Protein AF-A0A1A7QKA2-F1 (afdb_monomer)

Secondary structure (DSSP, 8-state):
-----------------SS--GGGTSPPTT----TT-HHHHHHHHHHHTTTS-HHHHHHHHHHHGGGHHHHHTT--SGGGG--EEETTEEHHHHHHHHHHH---SHHIIIIIIS-GGGT--HHHHHHHHHHHHHHHTT-

Radius of gyration: 22.75 Å; Cα contacts (8 Å, |Δi|>4): 108; chains: 1; bounding box: 76×33×48 Å

Solvent-accessible surface area (backbone atoms only — not comparable to full-atom values): 8616 Å² total; per-residue (Å²): 140,79,90,80,88,80,86,76,78,81,72,83,79,76,81,88,63,96,62,80,71,57,73,86,75,50,76,57,86,91,56,94,62,58,94,86,38,58,68,60,34,54,51,46,23,52,63,51,37,64,63,44,55,70,80,50,33,46,59,45,34,71,80,45,41,51,47,37,35,65,51,49,58,85,44,73,46,73,79,60,43,76,47,73,65,55,92,52,47,32,46,43,56,51,53,48,36,48,78,76,64,66,47,87,48,56,61,39,43,23,61,74,67,68,52,50,56,84,77,61,53,71,73,42,51,55,53,48,34,52,50,52,54,59,51,62,76,74,112

pLDDT: mean 81.4, std 16.19, range [34.62, 95.25]

Structure (mmCIF, N/CA/C/O backbone):
data_AF-A0A1A7QKA2-F1
#
_entry.id   AF-A0A1A7QKA2-F1
#
loop_
_atom_site.group_PDB
_atom_site.id
_atom_site.type_symbol
_atom_site.label_atom_id
_atom_site.label_alt_id
_atom_site.label_comp_id
_atom_site.label_asym_id
_atom_site.label_entity_id
_atom_site.label_seq_id
_atom_site.pdbx_PDB_ins_code
_atom_site.Cartn_x
_atom_site.Cartn_y
_atom_site.Cartn_z
_atom_site.occupancy
_atom_site.B_iso_or_equiv
_atom_site.auth_seq_id
_atom_site.auth_comp_id
_atom_site.auth_asym_id
_atom_site.auth_atom_id
_atom_site.pdbx_PDB_model_num
ATOM 1 N N . MET A 1 1 ? 61.047 13.655 31.774 1.00 35.94 1 MET A N 1
ATOM 2 C CA . MET A 1 1 ? 61.406 13.695 30.338 1.00 35.94 1 MET A CA 1
ATOM 3 C C . MET A 1 1 ? 61.185 12.302 29.782 1.00 35.94 1 MET A C 1
ATOM 5 O O . MET A 1 1 ? 61.778 11.391 30.323 1.00 35.94 1 MET A O 1
ATOM 9 N N . GLY A 1 2 ? 60.347 12.007 28.804 1.00 35.66 2 GLY A N 1
ATOM 10 C CA . GLY A 1 2 ? 59.369 12.750 28.025 1.00 35.66 2 GLY A CA 1
ATOM 11 C C . GLY A 1 2 ? 58.506 11.682 27.342 1.00 35.66 2 GLY A C 1
ATOM 12 O O . GLY A 1 2 ? 59.000 10.602 27.023 1.00 35.66 2 GLY A O 1
ATOM 13 N N . ALA A 1 3 ? 57.214 11.955 27.211 1.00 39.16 3 ALA A N 1
ATOM 14 C CA . ALA A 1 3 ? 56.286 11.105 26.485 1.00 39.16 3 ALA A CA 1
ATOM 15 C C . ALA A 1 3 ? 56.592 11.142 24.983 1.00 39.16 3 ALA A C 1
ATOM 17 O O . ALA A 1 3 ? 56.916 12.205 24.457 1.00 39.16 3 ALA A O 1
ATOM 18 N N . VAL A 1 4 ? 56.375 10.024 24.292 1.00 39.41 4 VAL A N 1
ATOM 19 C CA . VAL A 1 4 ? 55.933 10.056 22.897 1.00 39.41 4 VAL A CA 1
ATOM 20 C C . VAL A 1 4 ? 54.822 9.022 22.757 1.00 39.41 4 VAL A C 1
ATOM 22 O O . VAL A 1 4 ? 55.036 7.825 22.920 1.00 39.41 4 VAL A O 1
ATOM 25 N N . PHE A 1 5 ? 53.613 9.539 22.566 1.00 39.97 5 PHE A N 1
ATOM 26 C CA . PHE A 1 5 ? 52.450 8.804 22.099 1.00 39.97 5 PHE A CA 1
ATOM 27 C C . PHE A 1 5 ? 52.722 8.325 20.672 1.00 39.97 5 PHE A C 1
ATOM 29 O O . PHE A 1 5 ? 53.122 9.141 19.844 1.00 39.97 5 PHE A O 1
ATOM 36 N N . ASP A 1 6 ? 52.424 7.063 20.373 1.00 34.62 6 ASP A N 1
ATOM 37 C CA . ASP A 1 6 ? 52.104 6.666 19.006 1.00 34.62 6 ASP A CA 1
ATOM 38 C C . ASP A 1 6 ? 50.737 5.975 18.999 1.00 34.62 6 ASP A C 1
ATOM 40 O O . ASP A 1 6 ? 50.497 4.975 19.680 1.00 34.62 6 ASP A O 1
ATOM 44 N N . LEU A 1 7 ? 49.804 6.624 18.312 1.00 39.56 7 LEU A N 1
ATOM 45 C CA . LEU A 1 7 ? 48.387 6.309 18.242 1.00 39.56 7 LEU A CA 1
ATOM 46 C C . LEU A 1 7 ? 48.169 5.423 17.012 1.00 39.56 7 LEU A C 1
ATOM 48 O O . LEU A 1 7 ? 47.825 5.913 15.939 1.00 39.56 7 LEU A O 1
ATOM 52 N N . ALA A 1 8 ? 48.331 4.111 17.164 1.00 37.84 8 ALA A N 1
ATOM 53 C CA . ALA A 1 8 ? 47.825 3.169 16.174 1.00 37.84 8 ALA A CA 1
ATOM 54 C C . ALA A 1 8 ? 46.328 2.943 16.434 1.00 37.84 8 ALA A C 1
ATOM 56 O O . ALA A 1 8 ? 45.929 2.239 17.361 1.00 37.84 8 ALA A O 1
ATOM 57 N N . VAL A 1 9 ? 45.498 3.589 15.613 1.00 41.94 9 VAL A N 1
ATOM 58 C CA . VAL A 1 9 ? 44.062 3.326 15.489 1.00 41.94 9 VAL A CA 1
ATOM 59 C C . VAL A 1 9 ? 43.861 1.823 15.295 1.00 41.94 9 VAL A C 1
ATOM 61 O O . VAL A 1 9 ? 44.283 1.260 14.285 1.00 41.94 9 VAL A O 1
ATOM 64 N N . ALA A 1 10 ? 43.214 1.175 16.265 1.00 40.59 10 ALA A N 1
ATOM 65 C CA . ALA A 1 10 ? 42.741 -0.194 16.140 1.00 40.59 10 ALA A CA 1
ATOM 66 C C . ALA A 1 10 ? 41.675 -0.243 15.033 1.00 40.59 10 ALA A C 1
ATOM 68 O O . ALA A 1 10 ? 40.491 -0.002 15.266 1.00 40.59 10 ALA A O 1
ATOM 69 N N . GLY A 1 11 ? 42.120 -0.494 13.802 1.00 36.41 11 GLY A N 1
ATOM 70 C CA . GLY A 1 11 ? 41.254 -0.847 12.689 1.00 36.41 11 GLY A CA 1
ATOM 71 C C . GLY A 1 11 ? 40.480 -2.107 13.054 1.00 36.41 11 GLY A C 1
ATOM 72 O O . GLY A 1 11 ? 41.075 -3.127 13.399 1.00 36.41 11 GLY A O 1
ATOM 73 N N . GLY A 1 12 ? 39.150 -2.008 13.021 1.00 37.31 12 GLY A N 1
ATOM 74 C CA . GLY A 1 12 ? 38.244 -3.121 13.265 1.00 37.31 12 GLY A CA 1
ATOM 75 C C . GLY A 1 12 ? 38.552 -4.270 12.313 1.00 37.31 12 GLY A C 1
ATOM 76 O O . GLY A 1 12 ? 38.291 -4.183 11.114 1.00 37.31 12 GLY A O 1
ATOM 77 N N . GLY A 1 13 ? 39.131 -5.337 12.859 1.00 38.38 13 GLY A N 1
ATOM 78 C CA . GLY A 1 13 ? 39.351 -6.583 12.146 1.00 38.38 13 GLY A CA 1
ATOM 79 C C . GLY A 1 13 ? 38.011 -7.180 11.734 1.00 38.38 13 GLY A C 1
ATOM 80 O O . GLY A 1 13 ? 37.228 -7.621 12.572 1.00 38.38 13 GLY A O 1
ATOM 81 N N . ILE A 1 14 ? 37.747 -7.180 10.431 1.00 55.25 14 ILE A N 1
ATOM 82 C CA . ILE A 1 14 ? 36.731 -8.020 9.800 1.00 55.25 14 ILE A CA 1
ATOM 83 C C . ILE A 1 14 ? 37.117 -9.485 10.032 1.00 55.25 14 ILE A C 1
ATOM 85 O O . ILE A 1 14 ? 38.186 -9.926 9.615 1.00 55.25 14 ILE A O 1
ATOM 89 N N . ASN A 1 15 ? 36.255 -10.223 10.732 1.00 54.12 15 ASN A N 1
ATOM 90 C CA . ASN A 1 15 ? 36.408 -11.658 10.953 1.00 54.12 15 ASN A CA 1
ATOM 91 C C . ASN A 1 15 ? 36.554 -12.385 9.606 1.00 54.12 15 ASN A C 1
ATOM 93 O O . ASN A 1 15 ? 35.619 -12.420 8.813 1.00 54.12 15 ASN A O 1
ATOM 97 N N . THR A 1 16 ? 37.706 -13.007 9.363 1.00 50.88 16 THR A N 1
ATOM 98 C CA . THR A 1 16 ? 37.974 -13.896 8.218 1.00 50.88 16 THR A CA 1
ATOM 99 C C . THR A 1 16 ? 37.557 -15.345 8.511 1.00 50.88 16 THR A C 1
ATOM 101 O O . THR A 1 16 ? 38.227 -16.299 8.119 1.00 50.88 16 THR A O 1
ATOM 104 N N . GLY A 1 17 ? 36.436 -15.518 9.220 1.00 52.72 17 GLY A N 1
ATOM 105 C CA . GLY A 1 17 ? 35.832 -16.819 9.502 1.00 52.72 17 GLY A CA 1
ATOM 106 C C . GLY A 1 17 ? 34.997 -17.298 8.318 1.00 52.72 17 GLY A C 1
ATOM 107 O O . GLY A 1 17 ? 34.166 -16.569 7.791 1.00 52.72 17 GLY A O 1
ATOM 108 N N . THR A 1 18 ? 35.249 -18.523 7.880 1.00 59.47 18 THR A N 1
ATOM 109 C CA . THR A 1 18 ? 34.747 -19.164 6.660 1.00 59.47 18 THR A CA 1
ATOM 110 C C . THR A 1 18 ? 33.276 -19.603 6.765 1.00 59.47 18 THR A C 1
ATOM 112 O O . THR A 1 18 ? 32.947 -20.755 6.515 1.00 59.47 18 THR A O 1
ATOM 115 N N . GLU A 1 19 ? 32.37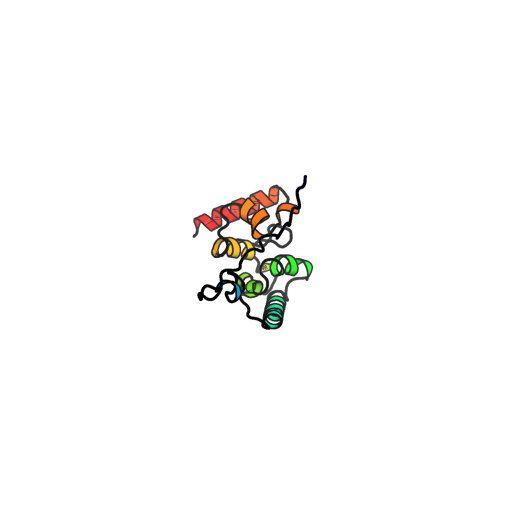3 -18.687 7.103 1.00 59.81 19 GLU A N 1
ATOM 116 C CA . GLU A 1 19 ? 30.938 -18.814 6.830 1.00 59.81 19 GLU A CA 1
ATOM 117 C C . GLU A 1 19 ? 30.565 -17.672 5.887 1.00 59.81 19 GLU A C 1
ATOM 119 O O . GLU A 1 19 ? 30.767 -16.501 6.196 1.00 59.81 19 GLU A O 1
ATOM 124 N N . CYS A 1 20 ? 30.111 -18.014 4.679 1.00 60.81 20 CYS A N 1
ATOM 125 C CA . CYS A 1 20 ? 29.752 -17.024 3.666 1.00 60.81 20 CYS A CA 1
ATOM 126 C C . CYS A 1 20 ? 28.766 -16.002 4.257 1.00 60.81 20 CYS A C 1
ATOM 128 O O . CYS A 1 20 ? 27.735 -16.406 4.793 1.00 60.81 20 CYS A O 1
ATOM 130 N N . ASP A 1 21 ? 29.054 -14.699 4.124 1.00 80.06 21 ASP A N 1
ATOM 131 C CA . ASP A 1 21 ? 28.110 -13.616 4.434 1.00 80.06 21 ASP A CA 1
ATOM 132 C C . ASP A 1 21 ? 26.870 -13.762 3.544 1.00 80.06 21 ASP A C 1
ATOM 134 O O . ASP A 1 21 ? 26.800 -13.276 2.411 1.00 80.06 21 ASP A O 1
ATOM 138 N N . TRP A 1 22 ? 25.901 -14.521 4.046 1.00 83.00 22 TRP A N 1
ATOM 139 C CA . TRP A 1 22 ? 24.720 -14.919 3.300 1.00 83.00 22 TRP A CA 1
ATOM 140 C C . TRP A 1 22 ? 23.827 -13.715 2.992 1.00 83.00 22 TRP A C 1
ATOM 142 O O . TRP A 1 22 ? 23.135 -13.721 1.976 1.00 83.00 22 TRP A O 1
ATOM 152 N N . THR A 1 23 ? 23.873 -12.660 3.816 1.00 86.94 23 THR A N 1
ATOM 153 C CA . THR A 1 23 ? 23.038 -11.466 3.634 1.00 86.94 23 THR A CA 1
ATOM 154 C C . THR A 1 23 ? 23.470 -10.622 2.441 1.00 86.94 23 THR A C 1
ATOM 156 O O . THR A 1 23 ? 22.615 -10.036 1.780 1.00 86.94 23 THR A O 1
ATOM 159 N N . GLY A 1 24 ? 24.761 -10.639 2.089 1.00 82.75 24 GLY A N 1
ATOM 160 C CA . GLY A 1 24 ? 25.269 -9.998 0.873 1.00 82.75 24 GLY A CA 1
ATOM 161 C C . GLY A 1 24 ? 24.733 -10.619 -0.426 1.00 82.75 24 GLY A C 1
ATOM 162 O O . GLY A 1 24 ? 24.684 -9.949 -1.459 1.00 82.75 24 GLY A O 1
ATOM 163 N N . TRP A 1 25 ? 24.291 -11.879 -0.373 1.00 78.06 25 TRP A N 1
ATOM 164 C CA . TRP A 1 25 ? 23.764 -12.631 -1.519 1.00 78.06 25 TRP A CA 1
ATOM 165 C C . TRP A 1 25 ? 22.259 -12.910 -1.431 1.00 78.06 25 TRP A C 1
ATOM 167 O O . TRP A 1 25 ? 21.634 -13.265 -2.435 1.00 78.06 25 TRP A O 1
ATOM 177 N N . ALA A 1 26 ? 21.661 -12.735 -0.253 1.00 82.56 26 ALA A N 1
ATOM 178 C CA . ALA A 1 26 ? 20.235 -12.897 -0.037 1.00 82.56 26 ALA A CA 1
ATOM 179 C C . ALA A 1 26 ? 19.439 -11.777 -0.713 1.00 82.56 26 ALA A C 1
ATOM 181 O O . ALA A 1 26 ? 19.825 -10.607 -0.736 1.00 82.56 26 ALA A O 1
ATOM 182 N N . ARG A 1 27 ? 18.262 -12.128 -1.233 1.00 82.12 27 ARG A N 1
ATOM 183 C CA . ARG A 1 27 ? 17.275 -11.122 -1.631 1.00 82.12 27 ARG A CA 1
ATOM 184 C C . ARG A 1 27 ? 16.528 -10.660 -0.392 1.00 82.12 27 ARG A C 1
ATOM 186 O O . ARG A 1 27 ? 16.096 -11.482 0.413 1.00 82.12 27 ARG A O 1
ATOM 193 N N . LEU A 1 28 ? 16.338 -9.348 -0.278 1.00 82.44 28 LEU A N 1
ATOM 194 C CA . LEU A 1 28 ? 15.446 -8.804 0.735 1.00 82.44 28 LEU A CA 1
ATOM 195 C C . LEU A 1 28 ? 14.040 -9.372 0.548 1.00 82.44 28 LEU A C 1
ATOM 197 O O . LEU A 1 28 ? 13.570 -9.567 -0.580 1.00 82.44 28 LEU A O 1
ATOM 201 N N . VAL A 1 29 ? 13.364 -9.588 1.677 1.00 76.56 29 VAL A N 1
ATOM 202 C CA . VAL A 1 29 ? 11.935 -9.879 1.671 1.00 76.56 29 VAL A CA 1
ATOM 203 C C . VAL A 1 29 ? 11.223 -8.768 0.911 1.00 76.56 29 VAL A C 1
ATOM 205 O O . VAL A 1 29 ? 11.629 -7.605 0.918 1.00 76.56 29 VAL A O 1
ATOM 208 N N . ASP A 1 30 ? 10.199 -9.155 0.175 1.00 69.75 30 ASP A N 1
ATOM 209 C CA . ASP A 1 30 ? 9.490 -8.275 -0.729 1.00 69.75 30 ASP A CA 1
ATOM 210 C C . ASP A 1 30 ? 10.293 -7.719 -1.931 1.00 69.75 30 ASP A C 1
ATOM 212 O O . ASP A 1 30 ? 9.776 -6.896 -2.685 1.00 69.75 30 ASP A O 1
ATOM 216 N N . VAL A 1 31 ? 11.482 -8.227 -2.260 1.00 77.94 31 VAL A N 1
ATOM 217 C CA . VAL A 1 31 ? 12.129 -7.935 -3.556 1.00 77.94 31 VAL A CA 1
ATOM 218 C C . VAL A 1 31 ? 11.881 -9.082 -4.535 1.00 77.94 31 VAL A C 1
ATOM 220 O O . VAL A 1 31 ? 12.601 -10.075 -4.570 1.00 77.94 31 VAL A O 1
ATOM 223 N N . ASP A 1 32 ? 10.840 -8.935 -5.359 1.00 73.25 32 ASP A N 1
ATOM 224 C CA . ASP A 1 32 ? 10.416 -9.952 -6.337 1.00 73.25 32 ASP A CA 1
ATOM 225 C C . ASP A 1 32 ? 11.127 -9.819 -7.699 1.00 73.25 32 ASP A C 1
ATOM 227 O O . ASP A 1 32 ? 10.542 -10.051 -8.754 1.00 73.25 32 ASP A O 1
ATOM 231 N N . PHE A 1 33 ? 12.380 -9.368 -7.728 1.00 77.56 33 PHE A N 1
ATOM 232 C CA . PHE A 1 33 ? 13.155 -9.365 -8.968 1.00 77.56 33 PHE A CA 1
ATOM 233 C C . PHE A 1 33 ? 14.648 -9.524 -8.730 1.00 77.56 33 PHE A C 1
ATOM 235 O O . PHE A 1 33 ? 15.215 -8.992 -7.777 1.00 77.56 33 PHE A O 1
ATOM 242 N N . GLY A 1 34 ? 15.280 -10.279 -9.623 1.00 80.06 34 GLY A N 1
ATOM 243 C CA . GLY A 1 34 ? 16.722 -10.449 -9.680 1.00 80.06 34 GLY A CA 1
ATOM 244 C C . GLY A 1 34 ? 17.448 -9.251 -10.288 1.00 80.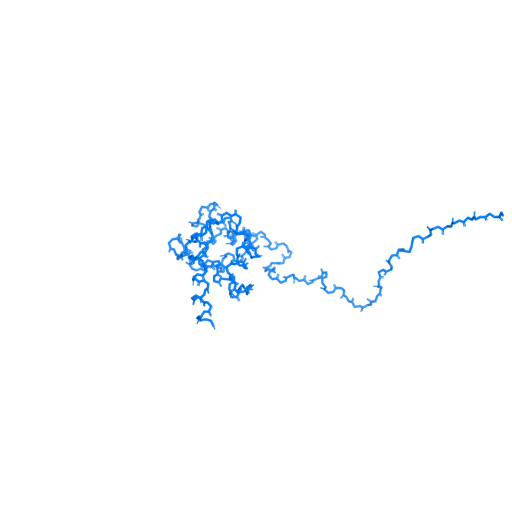06 34 GLY A C 1
ATOM 245 O O . GLY A 1 34 ? 16.856 -8.303 -10.818 1.00 80.06 34 GLY A O 1
ATOM 246 N N . ARG A 1 35 ? 18.781 -9.311 -10.247 1.00 79.94 35 ARG A N 1
ATOM 247 C CA . ARG A 1 35 ? 19.641 -8.339 -10.927 1.00 79.94 35 ARG A CA 1
ATOM 248 C C . ARG A 1 35 ? 19.311 -8.344 -12.427 1.00 79.94 35 ARG A C 1
ATOM 250 O O . ARG A 1 35 ? 19.329 -9.390 -13.061 1.00 79.94 35 ARG A O 1
ATOM 257 N N . GLY A 1 36 ? 18.995 -7.175 -12.983 1.00 84.56 36 GLY A N 1
ATOM 258 C CA . GLY A 1 36 ? 18.639 -7.017 -14.401 1.00 84.56 36 GLY A CA 1
ATOM 259 C C . GLY A 1 36 ? 17.158 -7.236 -14.745 1.00 84.56 36 GLY A C 1
ATOM 260 O O . GLY A 1 36 ? 16.742 -6.875 -15.841 1.00 84.56 36 GLY A O 1
ATOM 261 N N . GLU A 1 37 ? 16.328 -7.730 -13.822 1.00 87.38 37 GLU A N 1
ATOM 262 C CA . GLU A 1 37 ? 14.891 -7.956 -14.068 1.00 87.38 37 GLU A CA 1
ATOM 263 C C . GLU A 1 37 ? 14.023 -6.704 -13.829 1.00 87.38 37 GLU A C 1
ATOM 265 O O . GLU A 1 37 ? 12.851 -6.665 -14.217 1.00 87.38 37 GLU A O 1
ATOM 270 N N . ALA A 1 38 ? 14.588 -5.648 -13.232 1.00 85.38 38 ALA A N 1
ATOM 271 C CA . ALA A 1 38 ? 13.875 -4.404 -12.926 1.00 85.38 38 ALA A CA 1
ATOM 272 C C . ALA A 1 38 ? 13.134 -3.785 -14.138 1.00 85.38 38 ALA A C 1
ATOM 274 O O . ALA A 1 38 ? 11.974 -3.393 -13.974 1.00 85.38 38 ALA A O 1
ATOM 275 N N . PRO A 1 39 ? 13.698 -3.741 -15.367 1.00 89.69 39 PRO A N 1
ATOM 276 C CA . PRO A 1 39 ? 12.979 -3.236 -16.540 1.00 89.69 39 PRO A CA 1
ATOM 277 C C . PRO A 1 39 ? 11.752 -4.081 -16.913 1.00 89.69 39 PRO A C 1
ATOM 279 O O . PRO A 1 39 ? 10.719 -3.535 -17.312 1.00 89.69 39 PRO A O 1
ATOM 282 N N . ILE A 1 40 ? 11.835 -5.407 -16.754 1.00 88.44 40 ILE A N 1
ATOM 283 C CA . ILE A 1 40 ? 10.729 -6.336 -17.032 1.00 88.44 40 ILE A CA 1
ATOM 284 C C . ILE A 1 40 ? 9.588 -6.068 -16.051 1.00 88.44 40 ILE A C 1
ATOM 286 O O . ILE A 1 40 ? 8.440 -5.876 -16.464 1.00 88.44 40 ILE A O 1
ATOM 290 N N . LYS A 1 41 ? 9.908 -5.970 -14.758 1.00 88.75 41 LYS A N 1
ATOM 291 C CA . LYS A 1 41 ? 8.921 -5.666 -13.720 1.00 88.75 41 LYS A CA 1
ATOM 292 C C . LYS A 1 41 ? 8.314 -4.272 -13.880 1.00 88.75 41 LYS A C 1
ATOM 294 O O . LYS A 1 41 ? 7.099 -4.133 -13.784 1.00 88.75 41 LYS A O 1
ATOM 299 N N . ALA A 1 42 ? 9.108 -3.258 -14.225 1.00 88.00 42 ALA A N 1
ATOM 300 C CA . ALA A 1 42 ? 8.593 -1.919 -14.510 1.00 88.00 42 ALA A CA 1
ATOM 301 C C . ALA A 1 42 ? 7.597 -1.924 -15.684 1.00 88.00 42 ALA A C 1
ATOM 303 O O . ALA A 1 42 ? 6.565 -1.247 -15.636 1.00 88.00 42 ALA A O 1
ATOM 304 N N . ARG A 1 43 ? 7.860 -2.720 -16.731 1.00 90.06 43 ARG A N 1
ATOM 305 C CA . ARG A 1 43 ? 6.924 -2.902 -17.849 1.00 90.06 43 ARG A CA 1
ATOM 306 C C . ARG A 1 43 ? 5.644 -3.611 -17.407 1.00 90.06 43 ARG A C 1
ATOM 308 O O . ARG A 1 43 ? 4.572 -3.228 -17.871 1.00 90.06 43 ARG A O 1
ATOM 315 N N . ALA A 1 44 ? 5.737 -4.605 -16.526 1.00 89.12 44 ALA A N 1
ATOM 316 C CA . ALA A 1 44 ? 4.572 -5.280 -15.958 1.00 89.12 44 ALA A CA 1
ATOM 317 C C . ALA A 1 44 ? 3.695 -4.308 -15.148 1.00 89.12 44 ALA A C 1
ATOM 319 O O . ALA A 1 44 ? 2.499 -4.213 -15.427 1.00 89.12 44 ALA A O 1
ATOM 320 N N . SER A 1 45 ? 4.284 -3.504 -14.254 1.00 91.12 45 SER A N 1
ATOM 321 C CA . SER A 1 45 ? 3.553 -2.481 -13.489 1.00 91.12 45 SER A CA 1
ATOM 322 C C . SER A 1 45 ? 2.847 -1.485 -14.405 1.00 91.12 45 SER A C 1
ATOM 324 O O . SER A 1 45 ? 1.662 -1.231 -14.224 1.00 91.12 45 SER A O 1
ATOM 326 N N . ARG A 1 46 ? 3.530 -0.979 -15.446 1.00 90.94 46 ARG A N 1
ATOM 327 C CA . ARG A 1 46 ? 2.922 -0.064 -16.432 1.00 90.94 46 ARG A CA 1
ATOM 328 C C . ARG A 1 46 ? 1.754 -0.695 -17.191 1.00 90.94 46 ARG A C 1
ATOM 330 O O . ARG A 1 46 ? 0.780 -0.013 -17.486 1.00 90.94 46 ARG A O 1
ATOM 337 N N . ARG A 1 47 ? 1.839 -1.985 -17.536 1.00 91.81 47 ARG A N 1
ATOM 338 C CA . ARG A 1 47 ? 0.736 -2.697 -18.205 1.00 91.81 47 ARG A CA 1
ATOM 339 C C . ARG A 1 47 ? -0.463 -2.871 -17.278 1.00 91.81 47 ARG A C 1
ATOM 341 O O . ARG A 1 47 ? -1.591 -2.701 -17.739 1.00 91.81 47 ARG A O 1
ATOM 348 N N . ALA A 1 48 ? -0.220 -3.198 -16.010 1.00 91.50 48 ALA A N 1
ATOM 349 C CA . ALA A 1 48 ? -1.266 -3.368 -15.007 1.00 91.50 48 ALA A CA 1
ATOM 350 C C . ALA A 1 48 ? -1.989 -2.048 -14.713 1.00 91.50 48 ALA A C 1
ATOM 352 O O . ALA A 1 48 ? -3.207 -2.034 -14.613 1.00 91.50 48 ALA A O 1
ATOM 353 N N . THR A 1 49 ? -1.267 -0.927 -14.667 1.00 92.69 49 THR A N 1
ATOM 354 C CA . THR A 1 49 ? -1.837 0.394 -14.367 1.00 92.69 49 THR A CA 1
ATOM 355 C C . THR A 1 49 ? -2.274 1.188 -15.595 1.00 92.69 49 THR A C 1
ATOM 357 O O . THR A 1 49 ? -2.611 2.358 -15.458 1.00 92.69 49 THR A O 1
ATOM 360 N N . ARG A 1 50 ? -2.307 0.602 -16.801 1.00 94.06 50 ARG A N 1
ATOM 361 C CA . ARG A 1 50 ? -2.585 1.351 -18.048 1.00 94.06 50 ARG A CA 1
ATOM 362 C C . ARG A 1 50 ? -3.935 2.073 -18.080 1.00 94.06 50 ARG A C 1
ATOM 364 O O . ARG A 1 50 ? -4.118 2.979 -18.882 1.00 94.06 50 ARG A O 1
ATOM 371 N N . PHE A 1 51 ? -4.885 1.632 -17.258 1.00 91.69 51 PHE A N 1
ATOM 372 C CA . PHE A 1 51 ? -6.210 2.239 -17.130 1.00 91.69 51 PHE A CA 1
ATOM 373 C C . PHE A 1 51 ? -6.253 3.384 -16.104 1.00 91.69 51 PHE A C 1
ATO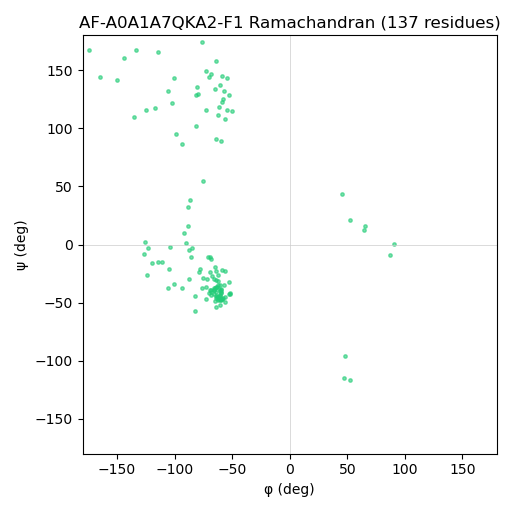M 375 O O . PHE A 1 51 ? -7.285 4.032 -15.939 1.00 91.69 51 PHE A O 1
ATOM 382 N N . LEU A 1 52 ? -5.146 3.626 -15.398 1.00 90.69 52 LEU A N 1
ATOM 383 C CA . LEU A 1 52 ? -4.975 4.709 -14.441 1.00 90.69 52 LEU A CA 1
ATOM 384 C C . LEU A 1 52 ? -4.188 5.853 -15.077 1.00 90.69 52 LEU A C 1
ATOM 386 O O . LEU A 1 52 ? -3.227 5.642 -15.817 1.00 90.69 52 LEU A O 1
ATOM 390 N N . SER A 1 53 ? -4.561 7.086 -14.731 1.00 89.81 53 SER A N 1
ATOM 391 C CA . SER A 1 53 ? -3.704 8.236 -15.004 1.00 89.81 53 SER A CA 1
ATOM 392 C C . SER A 1 53 ? -2.398 8.115 -14.217 1.00 89.81 53 SER A C 1
ATOM 394 O O . SER A 1 53 ? -2.341 7.459 -13.173 1.00 89.81 53 SER A O 1
ATOM 396 N N . PHE A 1 54 ? -1.349 8.796 -14.677 1.00 88.00 54 PHE A N 1
ATOM 397 C CA . PHE A 1 54 ? -0.049 8.795 -14.003 1.00 88.00 54 PHE A CA 1
ATOM 398 C C . PHE A 1 54 ? -0.153 9.159 -12.512 1.00 88.00 54 PHE A C 1
ATOM 400 O O . PHE A 1 54 ? 0.429 8.475 -11.672 1.00 88.00 54 PHE A O 1
ATOM 407 N N . ALA A 1 55 ? -0.964 10.173 -12.190 1.00 86.69 55 ALA A N 1
ATOM 408 C CA . ALA A 1 55 ? -1.204 10.627 -10.822 1.00 86.69 55 ALA A CA 1
ATOM 409 C C . ALA A 1 55 ? -1.856 9.558 -9.926 1.00 86.69 55 ALA A C 1
ATOM 411 O O . ALA A 1 55 ? -1.569 9.511 -8.739 1.00 86.69 55 ALA A O 1
ATOM 412 N N . LYS A 1 56 ? -2.694 8.671 -10.483 1.00 86.12 56 LYS A N 1
ATOM 413 C CA . LYS A 1 56 ? -3.326 7.565 -9.740 1.00 86.12 56 LYS A CA 1
ATOM 414 C C . LYS A 1 56 ? -2.460 6.307 -9.695 1.00 86.12 56 LYS A C 1
ATOM 416 O O . LYS A 1 56 ? -2.537 5.536 -8.749 1.00 86.12 56 LYS A O 1
ATOM 421 N N . ALA A 1 57 ? -1.632 6.090 -10.713 1.00 90.00 57 ALA A N 1
ATOM 422 C CA . ALA A 1 57 ? -0.740 4.940 -10.779 1.00 90.00 57 ALA A CA 1
ATOM 423 C C . ALA A 1 57 ? 0.484 5.094 -9.862 1.00 90.00 57 ALA A C 1
ATOM 425 O O . ALA A 1 57 ? 0.941 4.114 -9.279 1.00 90.00 57 ALA A O 1
ATOM 426 N N . GLN A 1 58 ? 1.037 6.306 -9.738 1.00 89.06 58 GLN A N 1
ATOM 427 C CA . GLN A 1 58 ? 2.256 6.546 -8.960 1.00 89.06 58 GLN A CA 1
ATOM 428 C C . GLN A 1 58 ? 2.153 6.143 -7.481 1.00 89.06 58 GLN A C 1
ATOM 430 O O . GLN A 1 58 ? 3.076 5.466 -7.018 1.00 89.06 58 GLN A O 1
ATOM 435 N N . PRO A 1 59 ? 1.085 6.513 -6.749 1.00 86.44 59 PRO A N 1
ATOM 436 C CA . PRO A 1 59 ? 0.953 6.170 -5.337 1.00 86.44 59 PRO A CA 1
ATOM 437 C C . PRO A 1 59 ? 0.890 4.659 -5.082 1.00 86.44 59 PRO A C 1
ATOM 439 O O . PRO A 1 59 ? 1.351 4.213 -4.042 1.00 86.44 59 PRO A O 1
ATOM 442 N N . LEU A 1 60 ? 0.432 3.864 -6.058 1.00 87.81 60 LEU A N 1
ATOM 443 C CA . LEU A 1 60 ? 0.456 2.397 -6.005 1.00 87.81 60 LEU A CA 1
ATOM 444 C C . LEU A 1 60 ? 1.827 1.824 -6.405 1.00 87.81 60 LEU A C 1
ATOM 446 O O . LEU A 1 60 ? 2.354 0.916 -5.765 1.00 87.81 60 LEU A O 1
ATOM 450 N N . ILE A 1 61 ? 2.437 2.347 -7.474 1.00 89.31 61 ILE A N 1
ATOM 451 C CA . ILE A 1 61 ? 3.708 1.826 -8.011 1.00 89.31 61 ILE A CA 1
ATOM 452 C C . ILE A 1 61 ? 4.877 2.087 -7.067 1.00 89.31 61 ILE A C 1
ATOM 454 O O . ILE A 1 61 ? 5.748 1.232 -6.945 1.00 89.31 61 ILE A O 1
ATOM 458 N N . ARG A 1 62 ? 4.938 3.244 -6.408 1.00 86.62 62 ARG A N 1
ATOM 459 C CA . ARG A 1 62 ? 6.072 3.597 -5.541 1.00 86.62 62 ARG A CA 1
ATOM 460 C C . ARG A 1 62 ? 6.281 2.617 -4.373 1.00 86.62 62 ARG A C 1
ATOM 462 O O . ARG A 1 62 ? 7.404 2.136 -4.243 1.00 86.62 62 ARG A O 1
ATOM 469 N N . PRO A 1 63 ? 5.264 2.292 -3.554 1.00 84.25 63 PRO A N 1
ATOM 470 C CA . PRO A 1 63 ? 5.436 1.385 -2.419 1.00 84.25 63 PRO A CA 1
ATOM 471 C C . PRO A 1 63 ? 5.454 -0.102 -2.800 1.00 84.25 63 PRO A C 1
ATOM 473 O O . PRO A 1 63 ? 5.998 -0.905 -2.044 1.00 84.25 63 PRO A O 1
ATOM 476 N N . HIS A 1 64 ? 4.869 -0.492 -3.939 1.00 86.31 64 HIS A N 1
ATOM 477 C CA . HIS A 1 64 ? 4.692 -1.914 -4.290 1.00 86.31 64 HIS A CA 1
ATOM 478 C C . HIS A 1 64 ? 5.487 -2.373 -5.514 1.00 86.31 64 HIS A C 1
ATOM 480 O O . HIS A 1 64 ? 5.631 -3.574 -5.752 1.00 86.31 64 HIS A O 1
ATOM 486 N N . GLY A 1 65 ? 6.005 -1.440 -6.310 1.00 87.19 65 GLY A N 1
ATOM 487 C CA . GLY A 1 65 ? 6.793 -1.710 -7.506 1.00 87.19 65 GLY A CA 1
ATOM 488 C C . GLY A 1 65 ? 6.086 -2.666 -8.466 1.00 87.19 65 GLY A C 1
ATOM 489 O O . GLY A 1 65 ? 5.018 -2.377 -9.011 1.00 87.19 65 GLY A O 1
ATOM 490 N N . ALA A 1 66 ? 6.701 -3.829 -8.673 1.00 85.94 66 ALA A N 1
ATOM 491 C CA . ALA A 1 66 ? 6.200 -4.888 -9.544 1.00 85.94 66 ALA A CA 1
ATOM 492 C C . ALA A 1 66 ? 4.871 -5.499 -9.082 1.00 85.94 66 ALA A C 1
ATOM 494 O O . ALA A 1 66 ? 4.060 -5.935 -9.903 1.00 85.94 66 ALA A O 1
ATOM 495 N N . ARG A 1 67 ? 4.643 -5.525 -7.764 1.00 89.12 67 ARG A N 1
ATOM 496 C CA . ARG A 1 67 ? 3.484 -6.186 -7.161 1.00 89.12 67 ARG A CA 1
ATOM 497 C C . ARG A 1 67 ? 2.178 -5.477 -7.425 1.00 89.12 67 ARG A C 1
ATOM 499 O O . ARG A 1 67 ? 1.137 -6.080 -7.222 1.00 89.12 67 ARG A O 1
ATOM 506 N N . VAL A 1 68 ? 2.202 -4.260 -7.960 1.00 91.38 68 VAL A N 1
ATOM 507 C CA . VAL A 1 68 ? 0.980 -3.591 -8.416 1.00 91.38 68 VAL A CA 1
ATOM 508 C C . VAL A 1 68 ? 0.180 -4.464 -9.386 1.00 91.38 68 VAL A C 1
ATOM 510 O O . VAL A 1 68 ? -1.043 -4.428 -9.358 1.00 91.38 68 VAL A O 1
ATOM 513 N N . ALA A 1 69 ? 0.834 -5.305 -10.194 1.00 89.56 69 ALA A N 1
ATOM 514 C CA . ALA A 1 69 ? 0.122 -6.266 -11.037 1.00 89.56 69 ALA A CA 1
ATOM 515 C C . ALA A 1 69 ? -0.678 -7.305 -10.228 1.00 89.56 69 ALA A C 1
ATOM 517 O O . ALA A 1 69 ? -1.777 -7.671 -10.633 1.00 89.56 69 ALA A O 1
ATOM 518 N N . VAL A 1 70 ? -0.146 -7.746 -9.085 1.00 89.81 70 VAL A N 1
ATOM 519 C CA . VAL A 1 70 ? -0.817 -8.665 -8.153 1.00 89.81 70 VAL A CA 1
ATOM 520 C C . VAL A 1 70 ? -1.931 -7.938 -7.403 1.00 89.81 70 VAL A C 1
ATOM 522 O O . VAL A 1 70 ? -3.052 -8.427 -7.369 1.00 89.81 70 VAL A O 1
ATOM 525 N N . ILE A 1 71 ? -1.642 -6.742 -6.882 1.00 91.25 71 ILE A N 1
ATOM 526 C CA . ILE A 1 71 ? -2.586 -5.908 -6.123 1.00 91.25 71 ILE A CA 1
ATOM 527 C C . ILE A 1 71 ? -3.819 -5.571 -6.960 1.00 91.25 71 ILE A C 1
ATOM 529 O O . ILE A 1 71 ? -4.941 -5.709 -6.493 1.00 91.25 71 ILE A O 1
ATOM 533 N N . LEU A 1 72 ? -3.625 -5.147 -8.212 1.00 91.00 72 LEU A N 1
ATOM 534 C CA . LEU A 1 72 ? -4.737 -4.790 -9.095 1.00 91.00 72 LEU A CA 1
ATOM 535 C C . LEU A 1 72 ? -5.446 -6.013 -9.686 1.00 91.00 72 LEU A C 1
ATOM 537 O O . LEU A 1 72 ? -6.577 -5.889 -10.148 1.00 91.00 72 LEU A O 1
ATOM 541 N N . GLY A 1 73 ? -4.793 -7.178 -9.716 1.00 89.38 73 GLY A N 1
ATOM 542 C CA . GLY A 1 73 ? -5.352 -8.424 -10.233 1.00 89.38 73 GLY A CA 1
ATOM 543 C C . GLY A 1 73 ? -6.053 -8.268 -11.591 1.00 89.38 73 GLY A C 1
ATOM 544 O O . GLY A 1 73 ? -5.443 -7.964 -12.626 1.00 89.38 73 GLY A O 1
ATOM 545 N N . GLN A 1 74 ? -7.367 -8.498 -11.599 1.00 88.69 74 GLN A N 1
ATOM 546 C CA . GLN A 1 74 ? -8.197 -8.422 -12.804 1.00 88.69 74 GLN A CA 1
ATOM 547 C C . GLN A 1 74 ? -8.801 -7.039 -13.068 1.00 88.69 74 GLN A C 1
ATOM 549 O O . GLN A 1 74 ? -9.469 -6.888 -14.086 1.00 88.69 74 GLN A O 1
ATOM 554 N N . ALA A 1 75 ? -8.529 -6.022 -12.244 1.00 90.31 75 ALA A N 1
ATOM 555 C CA . ALA A 1 75 ? -9.008 -4.665 -12.487 1.00 90.31 75 ALA A CA 1
ATOM 556 C C . ALA A 1 75 ? -8.541 -4.157 -13.862 1.00 90.31 75 ALA A C 1
ATOM 558 O O . ALA A 1 75 ? -7.371 -4.303 -14.248 1.00 90.31 75 ALA A O 1
ATOM 559 N N . ARG A 1 76 ? -9.470 -3.592 -14.635 1.00 89.75 76 ARG A N 1
ATOM 560 C CA . ARG A 1 76 ? -9.235 -3.008 -15.968 1.00 89.75 76 ARG A CA 1
ATOM 561 C C . ARG A 1 76 ? -9.744 -1.575 -16.081 1.00 89.75 76 ARG A C 1
ATOM 563 O O . ARG A 1 76 ? -9.465 -0.927 -17.088 1.00 89.75 76 ARG A O 1
ATOM 570 N N . ALA A 1 77 ? -10.455 -1.078 -15.079 1.00 89.25 77 ALA A N 1
ATOM 571 C CA . ALA A 1 77 ? -10.966 0.277 -14.996 1.00 89.25 77 ALA A CA 1
ATOM 572 C C . ALA A 1 77 ? -10.929 0.791 -13.550 1.00 89.25 77 ALA A C 1
ATOM 574 O O . ALA A 1 77 ? -10.892 0.026 -12.593 1.00 89.25 77 ALA A O 1
ATOM 575 N N . ILE A 1 78 ? -10.989 2.116 -13.385 1.00 85.19 78 ILE A N 1
ATOM 576 C CA . ILE A 1 78 ? -10.992 2.769 -12.061 1.00 85.19 78 ILE A CA 1
ATOM 577 C C . ILE A 1 78 ? -12.146 2.266 -11.182 1.00 85.19 78 ILE A C 1
ATOM 579 O O . ILE A 1 78 ? -11.977 2.139 -9.975 1.00 85.19 78 ILE A O 1
ATOM 583 N N . ARG A 1 79 ? -13.300 1.968 -11.790 1.00 85.88 79 ARG A N 1
ATOM 584 C CA . ARG A 1 79 ? -14.480 1.431 -11.095 1.00 85.88 79 ARG A CA 1
ATOM 585 C C . ARG A 1 79 ? -14.263 0.036 -10.501 1.00 85.88 79 ARG A C 1
ATOM 587 O O . ARG A 1 79 ? -15.011 -0.342 -9.617 1.00 85.88 79 ARG A O 1
ATOM 594 N N . ASP A 1 80 ? -13.256 -0.698 -10.977 1.00 85.44 80 ASP A N 1
ATOM 595 C CA . ASP A 1 80 ? -12.946 -2.050 -10.505 1.00 85.44 80 ASP A CA 1
ATOM 596 C C . ASP A 1 80 ? -12.049 -2.023 -9.249 1.00 85.44 80 ASP A C 1
ATOM 598 O O . ASP A 1 80 ? -11.708 -3.071 -8.718 1.00 85.44 80 ASP A O 1
ATOM 602 N N . LEU A 1 81 ? -11.617 -0.838 -8.790 1.00 79.75 81 LEU A N 1
ATOM 603 C CA . LEU A 1 81 ? -10.782 -0.665 -7.589 1.00 79.75 81 LEU A CA 1
ATOM 604 C C . LEU A 1 81 ? -11.605 -0.514 -6.302 1.00 79.75 81 LEU A C 1
ATOM 606 O O . LEU A 1 81 ? -11.074 -0.067 -5.284 1.00 79.75 81 LEU A O 1
ATOM 610 N N . ASP A 1 82 ? -12.888 -0.871 -6.371 1.00 73.75 82 ASP A N 1
ATOM 611 C CA . ASP A 1 82 ? -13.902 -0.746 -5.328 1.00 73.75 82 ASP A CA 1
ATOM 61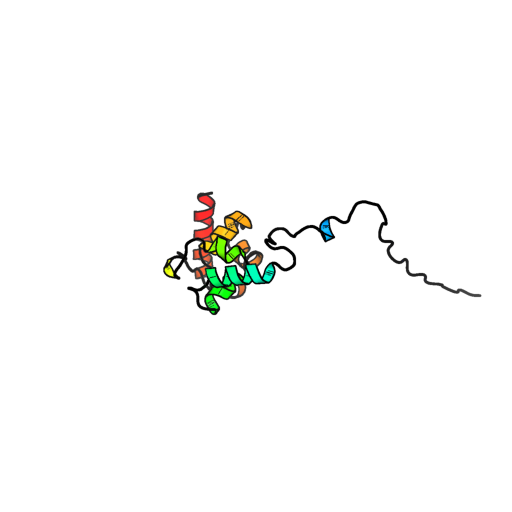2 C C . ASP A 1 82 ? -13.928 0.647 -4.683 1.00 73.75 82 ASP A C 1
ATOM 614 O O . ASP A 1 82 ? -14.552 1.581 -5.194 1.00 73.75 82 ASP A O 1
ATOM 618 N N . LYS A 1 83 ? -13.241 0.802 -3.548 1.00 82.19 83 LYS A N 1
ATOM 619 C CA . LYS A 1 83 ? -13.217 2.024 -2.742 1.00 82.19 83 LYS A CA 1
ATOM 620 C C . LYS A 1 83 ? -11.890 2.754 -2.903 1.00 82.19 83 LYS A C 1
ATOM 622 O O . LYS A 1 83 ? -10.825 2.175 -2.714 1.00 82.19 83 LYS A O 1
ATOM 627 N N . ASN A 1 84 ? -11.971 4.061 -3.152 1.00 85.12 84 ASN A N 1
ATOM 628 C CA . ASN A 1 84 ? -10.848 4.986 -3.003 1.00 85.12 84 ASN A CA 1
ATOM 629 C C . ASN A 1 84 ? -11.017 5.755 -1.692 1.00 85.12 84 ASN A C 1
ATOM 631 O O . ASN A 1 84 ? -12.035 6.425 -1.499 1.00 85.12 84 ASN A O 1
ATOM 635 N N . PHE A 1 85 ? -10.030 5.659 -0.804 1.00 85.62 85 PHE A N 1
ATOM 636 C CA . PHE A 1 85 ? -10.064 6.334 0.489 1.00 85.62 85 PHE A CA 1
ATOM 637 C C . PHE A 1 85 ? -9.620 7.785 0.337 1.00 85.62 85 PHE A C 1
ATOM 639 O O . PHE A 1 85 ? -10.421 8.679 0.606 1.00 85.62 85 PHE A O 1
ATOM 646 N N . ASP A 1 86 ? -8.411 8.005 -0.184 1.00 82.19 86 ASP A N 1
ATOM 647 C CA . ASP A 1 86 ? -7.928 9.299 -0.674 1.00 82.19 86 ASP A CA 1
ATOM 648 C C . ASP A 1 86 ? -6.548 9.158 -1.342 1.00 82.19 86 ASP A C 1
ATOM 650 O O . ASP A 1 86 ? -5.916 8.114 -1.198 1.00 82.19 86 ASP A O 1
ATOM 654 N N . HIS A 1 87 ? -6.068 10.175 -2.067 1.00 82.88 87 HIS A N 1
ATOM 655 C CA . HIS A 1 87 ? -4.678 10.285 -2.563 1.00 82.88 87 HIS A CA 1
ATOM 656 C C . HIS A 1 87 ? -4.132 9.070 -3.353 1.00 82.88 87 HIS A C 1
ATOM 658 O O . HIS A 1 87 ? -2.928 8.892 -3.518 1.00 82.88 87 HIS A O 1
ATOM 664 N N . GLY A 1 88 ? -5.023 8.240 -3.905 1.00 81.88 88 GLY A N 1
ATOM 665 C CA . GLY A 1 88 ? -4.669 7.015 -4.630 1.00 81.88 88 GLY A CA 1
ATOM 666 C C . GLY A 1 88 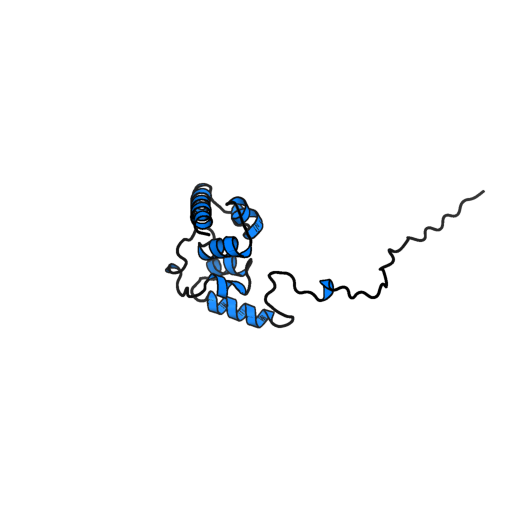? -4.595 5.748 -3.769 1.00 81.88 88 GLY A C 1
ATOM 667 O O . GLY A 1 88 ? -4.344 4.681 -4.323 1.00 81.88 88 GLY A O 1
ATOM 668 N N . LEU A 1 89 ? -4.865 5.836 -2.462 1.00 88.44 89 LEU A N 1
ATOM 669 C CA . LEU A 1 89 ? -5.074 4.679 -1.594 1.00 88.44 89 LEU A CA 1
ATOM 670 C C . LEU A 1 89 ? -6.435 4.041 -1.893 1.00 88.44 89 LEU A C 1
ATOM 672 O O . LEU A 1 89 ? -7.487 4.646 -1.658 1.00 88.44 89 LEU A O 1
ATOM 676 N N . CYS A 1 90 ? -6.415 2.806 -2.386 1.00 89.69 90 CYS A N 1
ATOM 677 C CA . CYS A 1 90 ? -7.614 2.034 -2.696 1.00 89.69 90 CYS A CA 1
ATOM 678 C C . CYS A 1 90 ? -7.759 0.794 -1.806 1.00 89.69 90 CYS A C 1
ATOM 680 O O . CYS A 1 90 ? -6.807 0.362 -1.157 1.00 89.69 90 CYS A O 1
ATOM 682 N N . ALA A 1 91 ? -8.952 0.198 -1.809 1.00 91.12 91 ALA A N 1
ATOM 683 C CA . ALA A 1 91 ? -9.252 -1.050 -1.104 1.00 91.12 91 ALA A CA 1
ATOM 684 C C . ALA A 1 91 ? -8.273 -2.176 -1.451 1.00 91.12 91 ALA A C 1
ATOM 686 O O . ALA A 1 91 ? -7.771 -2.829 -0.545 1.00 91.12 91 ALA A O 1
ATOM 687 N N . ALA A 1 92 ? -7.920 -2.339 -2.729 1.00 90.38 92 ALA A N 1
ATOM 688 C CA . ALA A 1 92 ? -6.964 -3.363 -3.153 1.00 90.38 92 ALA A CA 1
ATOM 689 C C . ALA A 1 92 ? -5.577 -3.201 -2.498 1.00 90.38 92 ALA A C 1
ATOM 691 O O . ALA A 1 92 ? -4.942 -4.187 -2.128 1.00 90.38 92 ALA A O 1
ATOM 692 N N . ASP A 1 93 ? -5.110 -1.961 -2.321 1.00 89.38 93 ASP A N 1
ATOM 693 C CA . ASP A 1 93 ? -3.844 -1.671 -1.639 1.00 89.38 93 ASP A CA 1
ATOM 694 C C . ASP A 1 93 ? -3.925 -2.006 -0.138 1.00 89.38 93 ASP A C 1
ATOM 696 O O . ASP A 1 93 ? -3.037 -2.654 0.428 1.00 89.38 93 ASP A O 1
ATOM 700 N N . VAL A 1 94 ? -5.032 -1.626 0.505 1.00 92.38 94 VAL A N 1
ATOM 701 C CA . VAL A 1 94 ? -5.277 -1.921 1.923 1.00 92.38 94 VAL A CA 1
ATOM 702 C C . VAL A 1 94 ? -5.379 -3.429 2.157 1.00 92.38 94 VAL A C 1
ATOM 704 O O . VAL A 1 94 ? -4.711 -3.944 3.049 1.00 92.38 94 VAL A O 1
ATOM 707 N N . ASP A 1 95 ? -6.122 -4.152 1.323 1.00 92.00 95 ASP A N 1
ATOM 708 C CA . ASP A 1 95 ? -6.261 -5.611 1.383 1.00 92.00 95 ASP A CA 1
ATOM 709 C C . ASP A 1 95 ? -4.921 -6.322 1.203 1.00 92.00 95 ASP A C 1
ATOM 711 O O . ASP A 1 95 ? -4.578 -7.233 1.965 1.00 92.00 95 ASP A O 1
ATOM 715 N N . TYR A 1 96 ? -4.124 -5.880 0.227 1.00 90.69 96 TYR A N 1
ATOM 716 C CA . TYR A 1 96 ? -2.772 -6.391 0.047 1.00 90.69 96 TYR A CA 1
ATOM 717 C C . TYR A 1 96 ? -1.909 -6.127 1.285 1.00 90.69 96 TYR A C 1
ATOM 719 O O . TYR A 1 96 ? -1.181 -7.005 1.749 1.00 90.69 96 TYR A O 1
ATOM 727 N N . SER A 1 97 ? -2.005 -4.924 1.850 1.00 91.38 97 SER A N 1
ATOM 728 C CA . SER A 1 97 ? -1.264 -4.556 3.051 1.00 91.38 97 SER A CA 1
ATOM 729 C C . SER A 1 97 ? -1.671 -5.413 4.251 1.00 91.38 97 SER A C 1
ATOM 731 O O . SER A 1 97 ? -0.777 -5.921 4.919 1.00 91.38 97 SER A O 1
ATOM 733 N N . ILE A 1 98 ? -2.966 -5.642 4.494 1.00 93.06 98 ILE A N 1
ATOM 734 C CA . ILE A 1 98 ? -3.474 -6.516 5.569 1.00 93.06 98 ILE A CA 1
ATOM 735 C C . ILE A 1 98 ? -2.888 -7.927 5.440 1.00 93.06 98 ILE A C 1
ATOM 737 O O . ILE A 1 98 ? -2.324 -8.456 6.394 1.00 93.06 98 ILE A O 1
ATOM 741 N N . THR A 1 99 ? -2.955 -8.498 4.239 1.00 91.62 99 THR A N 1
ATOM 742 C CA . THR A 1 99 ? -2.567 -9.893 3.980 1.00 91.62 99 THR A CA 1
ATOM 743 C C . THR A 1 99 ? -1.055 -10.136 3.952 1.00 91.62 99 THR A C 1
ATOM 745 O O . THR A 1 99 ? -0.622 -11.233 4.288 1.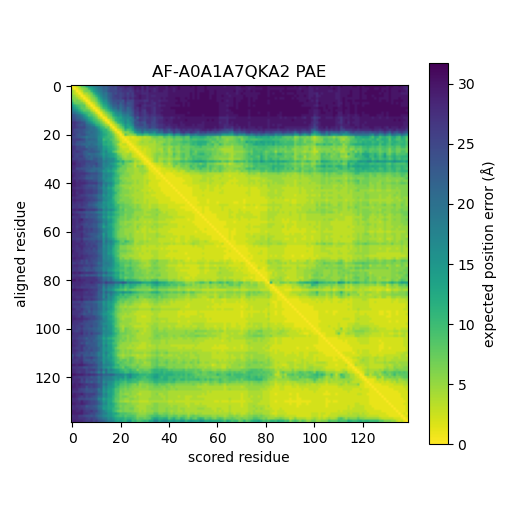00 91.62 99 THR A O 1
ATOM 748 N N . HIS A 1 100 ? -0.244 -9.140 3.571 1.00 90.19 100 HIS A N 1
ATOM 749 C CA . HIS A 1 100 ? 1.202 -9.325 3.347 1.00 90.19 100 HIS A CA 1
ATOM 750 C C . HIS A 1 100 ? 2.103 -8.468 4.243 1.00 90.19 100 HIS A C 1
ATOM 752 O O . HIS A 1 100 ? 3.307 -8.703 4.303 1.00 90.19 100 HIS A O 1
ATOM 758 N N . LYS A 1 101 ? 1.568 -7.426 4.888 1.00 89.75 101 LYS A N 1
ATOM 759 C CA . LYS A 1 101 ? 2.351 -6.450 5.672 1.00 89.75 101 LYS A CA 1
ATOM 760 C C . LYS A 1 101 ? 1.857 -6.289 7.114 1.00 89.75 101 LYS A C 1
ATOM 762 O O . LYS A 1 101 ? 2.418 -5.459 7.840 1.00 89.75 101 LYS A O 1
ATOM 767 N N . TRP A 1 102 ? 0.840 -7.060 7.505 1.00 90.31 102 TRP A N 1
ATOM 768 C CA . TRP A 1 102 ? 0.258 -7.159 8.850 1.00 90.31 102 TRP A CA 1
ATOM 769 C C . TRP A 1 102 ? -0.015 -5.826 9.585 1.00 90.31 102 TRP A C 1
ATOM 771 O O . TRP A 1 102 ? 0.291 -5.731 10.775 1.00 90.31 102 TRP A O 1
ATOM 781 N N . PRO A 1 103 ? -0.571 -4.777 8.947 1.00 92.94 103 PRO A N 1
ATOM 782 C CA . PRO A 1 103 ? -1.107 -3.641 9.687 1.00 92.94 103 PRO A CA 1
ATOM 783 C C . PRO A 1 103 ? -2.235 -4.110 10.614 1.00 92.94 103 PRO A C 1
ATOM 785 O O . PRO A 1 103 ? -3.074 -4.910 10.203 1.00 92.94 103 PRO A O 1
ATOM 788 N N . GLN A 1 104 ? -2.251 -3.611 11.847 1.00 90.31 104 GLN A N 1
ATOM 789 C CA . GLN A 1 104 ? -3.337 -3.867 12.799 1.00 90.31 104 GLN A CA 1
ATOM 790 C C . GLN A 1 104 ? -4.250 -2.651 12.958 1.00 90.31 104 GLN A C 1
ATOM 792 O O . GLN A 1 104 ? -5.394 -2.787 13.384 1.00 90.31 104 GLN A O 1
ATOM 797 N N . THR A 1 105 ? -3.758 -1.459 12.611 1.00 93.44 105 THR A N 1
ATOM 798 C CA . THR A 1 105 ? -4.508 -0.213 12.767 1.00 93.44 105 THR A CA 1
ATOM 799 C C . THR A 1 105 ? -4.452 0.667 11.522 1.00 93.44 105 THR A C 1
ATOM 801 O O . THR A 1 105 ? -3.642 0.466 10.607 1.00 93.44 105 THR A O 1
ATOM 804 N N . VAL A 1 106 ? -5.314 1.688 11.489 1.00 94.31 106 VAL A N 1
ATOM 805 C CA . VAL A 1 106 ? -5.284 2.715 10.443 1.00 94.31 106 VAL A CA 1
ATOM 806 C C . VAL A 1 106 ? -3.948 3.463 10.425 1.00 94.31 106 VAL A C 1
ATOM 808 O O . VAL A 1 106 ? -3.429 3.776 9.355 1.00 94.31 106 VAL A O 1
ATOM 811 N N . GLU A 1 107 ? -3.328 3.676 11.584 1.00 93.38 107 GLU A N 1
ATOM 812 C CA . GLU A 1 107 ? -2.021 4.316 11.714 1.00 93.38 107 GLU A CA 1
ATOM 813 C C . GLU A 1 107 ? -0.905 3.476 11.086 1.00 93.38 107 GLU A C 1
ATOM 815 O O . GLU A 1 107 ? -0.014 4.034 10.442 1.00 93.38 107 GLU A O 1
ATOM 820 N N . ASP A 1 108 ? -0.955 2.146 11.205 1.00 94.25 108 ASP A N 1
ATOM 821 C CA . ASP A 1 108 ? 0.021 1.272 10.549 1.00 94.25 108 ASP A CA 1
ATOM 822 C C . ASP A 1 108 ? -0.045 1.416 9.027 1.00 94.25 108 ASP A C 1
ATOM 824 O O . ASP A 1 108 ? 0.989 1.546 8.358 1.00 94.25 108 ASP A O 1
ATOM 828 N N . VAL A 1 109 ? -1.260 1.447 8.472 1.00 92.06 109 VAL A N 1
ATOM 829 C CA . VAL A 1 109 ? -1.467 1.655 7.036 1.00 92.06 109 VAL A CA 1
ATOM 830 C C . VAL A 1 109 ? -0.967 3.038 6.631 1.00 92.06 109 VAL A C 1
ATOM 832 O O . VAL A 1 109 ? -0.119 3.141 5.737 1.00 92.06 109 VAL A O 1
ATOM 835 N N . LEU A 1 110 ? -1.439 4.093 7.298 1.00 91.75 110 LEU A N 1
ATOM 836 C CA . LEU A 1 110 ? -1.189 5.480 6.910 1.00 91.75 110 LEU A CA 1
ATOM 837 C C . LEU A 1 110 ? 0.261 5.917 7.113 1.00 91.75 110 LEU A C 1
ATOM 839 O O . LEU A 1 110 ? 0.790 6.619 6.257 1.00 91.75 110 LEU A O 1
ATOM 843 N N . TRP A 1 111 ? 0.922 5.510 8.196 1.00 90.06 111 TRP A N 1
ATOM 844 C CA . TRP A 1 111 ? 2.236 6.046 8.569 1.00 90.06 111 TRP A CA 1
ATOM 845 C C . TRP A 1 111 ? 3.389 5.083 8.304 1.00 90.06 111 TRP A C 1
ATOM 847 O O . TRP A 1 111 ? 4.460 5.517 7.877 1.00 90.06 111 TRP A O 1
ATOM 857 N N . ARG A 1 112 ? 3.191 3.775 8.512 1.00 89.88 112 ARG A N 1
ATOM 858 C CA . ARG A 1 112 ? 4.276 2.785 8.387 1.00 89.88 112 ARG A CA 1
ATOM 859 C C . ARG A 1 112 ? 4.346 2.145 7.005 1.00 89.88 112 ARG A C 1
ATOM 861 O O . ARG A 1 112 ? 5.446 1.862 6.533 1.00 89.88 112 ARG A O 1
ATOM 868 N N . ARG A 1 113 ? 3.204 1.880 6.357 1.00 88.69 113 ARG A N 1
ATOM 869 C CA . ARG A 1 113 ? 3.159 1.103 5.100 1.00 88.69 113 ARG A CA 1
ATOM 870 C C . ARG A 1 113 ? 3.025 1.938 3.836 1.00 88.69 113 ARG A C 1
ATOM 872 O O . ARG A 1 113 ? 3.594 1.548 2.818 1.00 88.69 113 ARG A O 1
ATOM 879 N N . THR A 1 114 ? 2.314 3.062 3.898 1.00 84.75 114 THR A N 1
ATOM 880 C CA . THR A 1 114 ? 1.977 3.846 2.695 1.00 84.75 114 THR A CA 1
ATOM 881 C C . THR A 1 114 ? 2.418 5.309 2.745 1.00 84.75 114 THR A C 1
ATOM 883 O O . THR A 1 114 ? 2.701 5.885 1.699 1.00 84.75 114 THR A O 1
ATOM 886 N N . LYS A 1 115 ? 2.548 5.893 3.945 1.00 83.94 115 LYS A N 1
ATOM 887 C CA . LYS A 1 115 ? 2.828 7.323 4.189 1.00 83.94 115 LYS A CA 1
ATOM 888 C C . LYS A 1 115 ? 1.722 8.291 3.734 1.00 83.94 115 LYS A C 1
ATOM 890 O O . LYS A 1 115 ? 1.967 9.493 3.679 1.00 83.94 115 LYS A O 1
ATOM 895 N N . PHE A 1 116 ? 0.501 7.813 3.477 1.00 87.56 116 PHE A N 1
ATOM 896 C CA . PHE A 1 116 ? -0.643 8.681 3.154 1.00 87.56 116 PHE A CA 1
ATOM 897 C C . PHE A 1 116 ? -1.131 9.539 4.326 1.00 87.56 116 PHE A C 1
ATOM 899 O O . PHE A 1 116 ? -1.881 10.486 4.107 1.00 87.56 116 PHE A O 1
ATOM 906 N N . GLY A 1 117 ? -0.682 9.265 5.556 1.00 85.25 117 GLY A N 1
ATOM 907 C CA . GLY A 1 117 ? -1.031 10.073 6.728 1.00 85.25 117 GLY A CA 1
ATOM 908 C C . GLY A 1 117 ? -0.675 11.561 6.601 1.00 85.25 117 GLY A C 1
ATOM 909 O O . GLY A 1 117 ? -1.300 12.386 7.255 1.00 85.25 117 GLY A O 1
ATOM 910 N N . LEU A 1 118 ? 0.276 11.919 5.728 1.00 84.38 118 LEU A N 1
ATOM 911 C CA . LEU A 1 118 ? 0.679 13.310 5.485 1.00 84.38 118 LEU A CA 1
ATOM 912 C C . LEU A 1 118 ? -0.390 14.154 4.774 1.00 84.38 118 LEU A C 1
ATOM 914 O O . LEU A 1 118 ? -0.355 15.376 4.877 1.00 84.38 118 LEU A O 1
ATOM 918 N N . GLU A 1 119 ? -1.307 13.519 4.045 1.00 80.56 119 GLU A N 1
ATOM 919 C CA . GLU A 1 119 ? -2.286 14.200 3.184 1.00 80.56 119 GLU A CA 1
ATOM 920 C C . GLU A 1 119 ? -3.741 13.839 3.555 1.00 80.56 119 GLU A C 1
ATOM 922 O O . GLU A 1 119 ? -4.687 14.372 2.987 1.00 80.56 119 GLU A O 1
ATOM 927 N N . PHE A 1 120 ? -3.947 12.944 4.528 1.00 81.38 120 PHE A N 1
ATOM 928 C CA . PHE A 1 120 ? -5.263 12.392 4.855 1.00 81.38 120 PHE A CA 1
ATOM 929 C C . PHE A 1 120 ? -6.127 13.332 5.710 1.00 81.38 120 PHE A C 1
ATOM 931 O O . PHE A 1 120 ? -5.722 13.763 6.788 1.00 81.38 120 PHE A O 1
ATOM 938 N N . MET A 1 121 ? -7.372 13.561 5.283 1.00 81.25 121 MET A N 1
ATOM 939 C CA . MET A 1 121 ? -8.400 14.189 6.122 1.00 81.25 121 MET A CA 1
ATOM 940 C C . MET A 1 121 ? -8.908 13.232 7.214 1.00 81.25 121 MET A C 1
ATOM 942 O O . MET A 1 121 ? -8.996 12.016 7.012 1.00 81.25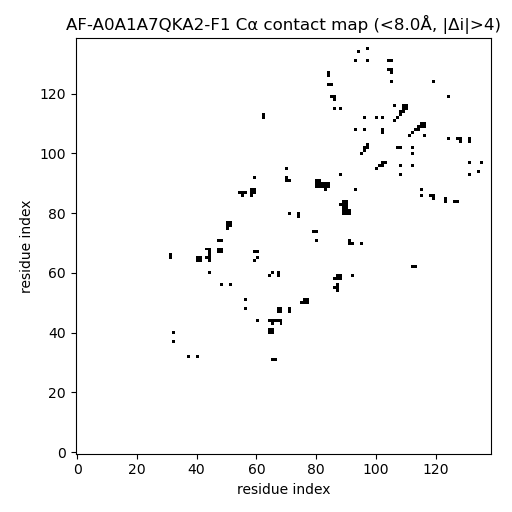 121 MET A O 1
ATOM 946 N N . VAL A 1 122 ? -9.310 13.780 8.365 1.00 81.38 122 VAL A N 1
ATOM 947 C CA . VAL A 1 122 ? -9.770 13.005 9.536 1.00 81.38 122 VAL A CA 1
ATOM 948 C C . VAL A 1 122 ? -10.998 12.147 9.203 1.00 81.38 122 VAL A C 1
ATOM 950 O O . VAL A 1 122 ? -11.070 10.974 9.573 1.00 81.38 122 VAL A O 1
ATOM 953 N N . GLU A 1 123 ? -11.946 12.673 8.429 1.00 82.12 123 GLU A N 1
ATOM 954 C CA . GLU A 1 123 ? -13.152 11.952 8.008 1.00 82.12 123 GLU A CA 1
ATOM 955 C C . GLU A 1 123 ? -12.815 10.724 7.150 1.00 82.12 123 GLU A C 1
ATOM 957 O O . GLU A 1 123 ? -13.466 9.679 7.249 1.00 82.12 123 GLU A O 1
ATOM 962 N N . LYS A 1 124 ? -11.766 10.823 6.327 1.00 87.81 124 LYS A N 1
ATOM 963 C CA . LYS A 1 124 ? -11.275 9.722 5.490 1.00 87.81 124 LYS A CA 1
ATOM 964 C C . LYS A 1 124 ? -10.566 8.659 6.317 1.00 87.81 124 LYS A C 1
ATOM 966 O O . LYS A 1 124 ? -10.740 7.472 6.039 1.00 87.81 124 LYS A O 1
ATOM 971 N N . ALA A 1 125 ? -9.837 9.059 7.357 1.00 89.94 125 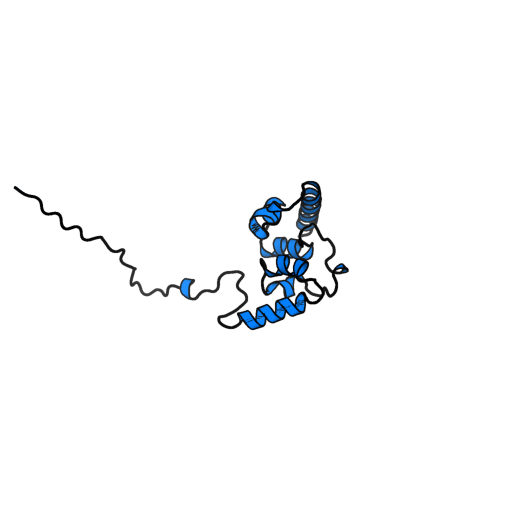ALA A N 1
ATOM 972 C CA . ALA A 1 125 ? -9.217 8.125 8.292 1.00 89.94 125 ALA A CA 1
ATOM 973 C C . ALA A 1 125 ? -10.273 7.261 9.004 1.00 89.94 125 ALA A C 1
ATOM 975 O O . ALA A 1 125 ? -10.103 6.050 9.097 1.00 89.94 125 ALA A O 1
ATOM 976 N N . ASN A 1 126 ? -11.418 7.834 9.391 1.00 91.69 126 ASN A N 1
ATOM 977 C CA . ASN A 1 126 ? -12.524 7.075 9.993 1.00 91.69 126 ASN A CA 1
ATOM 978 C C . ASN A 1 126 ? -13.157 6.059 9.026 1.00 91.69 126 ASN A C 1
ATOM 980 O O . ASN A 1 126 ? -13.542 4.959 9.431 1.00 91.69 126 ASN A O 1
ATOM 984 N N . LEU A 1 127 ? -13.283 6.409 7.741 1.00 92.25 127 LEU A N 1
ATOM 985 C CA . LEU A 1 127 ? -13.738 5.478 6.700 1.00 92.25 127 LEU A CA 1
ATOM 986 C C . LEU A 1 127 ? -12.755 4.317 6.515 1.00 92.25 127 LEU A C 1
ATOM 988 O O . LEU A 1 127 ? -13.181 3.166 6.427 1.00 92.25 127 LEU A O 1
ATOM 992 N N . LEU A 1 128 ? -11.458 4.621 6.480 1.00 93.56 128 LEU A N 1
ATOM 993 C CA . LEU A 1 128 ? -10.401 3.623 6.363 1.00 93.56 128 LEU A CA 1
ATOM 994 C C . LEU A 1 128 ? -10.342 2.714 7.597 1.00 93.56 128 LEU A C 1
ATOM 996 O O . LEU A 1 128 ? -10.253 1.501 7.446 1.00 93.56 128 LEU A O 1
ATOM 1000 N N . ASN A 1 129 ? -10.460 3.275 8.802 1.00 94.75 129 ASN A N 1
ATOM 1001 C CA . ASN A 1 129 ? -10.455 2.503 10.040 1.00 94.75 129 ASN A CA 1
ATOM 1002 C C . ASN A 1 129 ? -11.599 1.483 10.070 1.00 94.75 129 ASN A C 1
ATOM 1004 O O . ASN A 1 129 ? -11.357 0.302 10.294 1.00 94.75 129 ASN A O 1
ATOM 1008 N N . ARG A 1 130 ? -12.828 1.911 9.740 1.00 94.88 130 ARG A N 1
ATOM 1009 C CA . ARG A 1 130 ? -13.975 0.993 9.627 1.00 94.88 130 ARG A CA 1
ATOM 1010 C C . ARG A 1 130 ? -13.715 -0.133 8.634 1.00 94.88 130 ARG A C 1
ATOM 1012 O O . ARG A 1 130 ? -13.962 -1.288 8.956 1.00 94.88 130 ARG A O 1
ATOM 1019 N N . TYR A 1 131 ? -13.175 0.199 7.463 1.00 94.38 131 TYR A N 1
ATOM 1020 C CA . TYR A 1 131 ? -12.846 -0.798 6.449 1.00 94.38 131 TYR A CA 1
ATOM 1021 C C . TYR A 1 1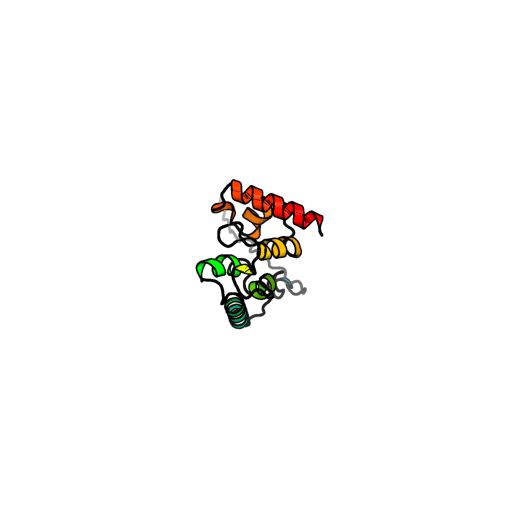31 ? -11.824 -1.825 6.951 1.00 94.38 131 TYR A C 1
ATOM 1023 O O . TYR A 1 131 ? -12.025 -3.021 6.768 1.00 94.38 131 TYR A O 1
ATOM 1031 N N . ILE A 1 132 ? -10.750 -1.375 7.607 1.00 94.44 132 ILE A N 1
ATOM 1032 C CA . ILE A 1 132 ? -9.720 -2.262 8.164 1.00 94.44 132 ILE A CA 1
ATOM 1033 C C . ILE A 1 132 ? -10.332 -3.183 9.224 1.00 94.44 132 ILE A C 1
ATOM 1035 O O . ILE A 1 132 ? -10.121 -4.390 9.160 1.00 94.44 132 ILE A O 1
ATOM 1039 N N . THR A 1 133 ? -11.135 -2.647 10.148 1.00 95.25 133 THR A N 1
ATOM 1040 C CA . THR A 1 133 ? -11.807 -3.448 11.184 1.00 95.25 133 THR A CA 1
ATOM 1041 C C . THR A 1 133 ? -12.739 -4.501 10.583 1.00 95.25 133 THR A C 1
ATOM 1043 O O . THR A 1 133 ? -12.663 -5.668 10.957 1.00 95.25 133 THR A O 1
ATOM 1046 N N . GLU A 1 134 ? -13.588 -4.113 9.627 1.00 93.88 134 GLU A N 1
ATOM 1047 C CA . GLU A 1 134 ? -14.489 -5.035 8.924 1.00 93.88 134 GLU A CA 1
ATOM 1048 C C . GLU A 1 134 ? -13.711 -6.132 8.193 1.00 93.88 134 GLU A C 1
ATOM 1050 O O . GLU A 1 134 ? -14.092 -7.299 8.241 1.00 93.88 134 GLU A O 1
ATOM 1055 N N . ARG A 1 135 ? -12.603 -5.770 7.539 1.00 93.12 135 ARG A N 1
ATOM 1056 C CA . ARG A 1 135 ? -11.789 -6.710 6.771 1.00 93.12 135 ARG A CA 1
ATOM 1057 C C . ARG A 1 135 ? -11.036 -7.689 7.661 1.00 93.12 135 ARG A C 1
ATOM 1059 O O . ARG A 1 135 ? -11.000 -8.873 7.350 1.00 93.12 135 ARG A O 1
ATOM 1066 N N . MET A 1 136 ? -10.469 -7.216 8.768 1.00 91.62 136 MET A N 1
ATOM 1067 C CA . MET A 1 136 ? -9.773 -8.063 9.740 1.00 91.62 136 MET A CA 1
ATOM 1068 C C . MET A 1 136 ? -10.719 -9.037 10.446 1.00 91.62 136 MET A C 1
ATOM 1070 O O . MET A 1 136 ? -10.298 -10.132 10.783 1.00 91.62 136 MET A O 1
ATOM 1074 N N . ALA A 1 137 ? -11.995 -8.685 10.621 1.00 92.25 137 ALA A N 1
ATOM 1075 C CA . ALA A 1 137 ? -12.998 -9.600 11.168 1.00 92.25 137 ALA A CA 1
ATOM 1076 C C . ALA A 1 137 ? -13.365 -10.764 10.219 1.00 92.25 137 ALA A C 1
ATOM 1078 O O . ALA A 1 137 ? -14.075 -11.680 10.625 1.00 92.25 137 ALA A O 1
ATOM 1079 N N . GLN A 1 138 ? -12.928 -10.715 8.956 1.00 87.62 138 GLN A N 1
ATOM 1080 C CA . GLN A 1 138 ? -13.221 -11.716 7.922 1.00 87.62 138 GLN A CA 1
ATOM 1081 C C . GLN A 1 138 ? -12.040 -12.654 7.617 1.00 87.62 138 GLN A C 1
ATOM 1083 O O . GLN A 1 138 ? -12.182 -13.515 6.747 1.00 87.62 138 GLN A O 1
ATOM 1088 N N . ILE A 1 139 ? -10.885 -12.456 8.261 1.00 81.94 139 ILE A N 1
ATOM 1089 C CA . ILE A 1 139 ? -9.641 -13.221 8.057 1.00 81.94 139 ILE A CA 1
ATOM 1090 C C . ILE A 1 139 ? -9.424 -14.137 9.257 1.00 81.94 139 ILE A C 1
ATOM 1092 O O . ILE A 1 139 ? -9.068 -15.312 9.019 1.00 81.94 139 ILE A O 1
#

Mean predicted aligned error: 9.74 Å

Nearest PDB structures (foldseek):
  2r4e-assembly1_A  TM=8.549E-01  e=4.776E-05  Escherichia coli
  3c1l-assembly2_J  TM=2.107E-01  e=9.130E+00  Mesorhizobium japonicum MAFF 303099

Foldseek 3Di:
DDDDDDDDPPDDDDDPDPDPPVVVVDDDPLPPDDDPCLVVLQVQLCVQCVQPDPQLSVLLCVLNPSCSCVLSPPDDHPVSQPDDLDSNDTPSNLLCCCVPVPDPALCCVCVVRRVVVVPDDPVSSVVVRVSSVVSVVVD

Sequence (139 aa):
MGAVFDLAVAGGGINTGTECDWTGWARLVDVDFGRGEAPIKARASRRATRFLSFAKAQPLIRPHGARVAVILGQARAIRDLDKNFDHGLCAADVDYSITHKWPQTVEDVLWRRTKFGLEFMVEKANLLNRYITERMAQI